Protein AF-A0A2I0NMN6-F1 (afdb_monomer_lite)

Structure (mmCIF, N/CA/C/O backbone):
data_AF-A0A2I0NMN6-F1
#
_entry.id   AF-A0A2I0NMN6-F1
#
loop_
_atom_site.group_PDB
_atom_site.id
_atom_site.type_symbol
_atom_site.label_atom_id
_atom_site.label_alt_id
_atom_site.label_comp_id
_atom_site.label_asym_id
_atom_site.label_entity_id
_atom_site.label_seq_id
_atom_site.pdbx_PDB_ins_code
_atom_site.Cartn_x
_atom_site.Cartn_y
_atom_site.Cartn_z
_atom_site.occupancy
_atom_site.B_iso_or_equiv
_atom_site.auth_seq_id
_atom_site.auth_comp_id
_atom_site.auth_asym_id
_atom_site.auth_atom_id
_atom_site.pdbx_PDB_model_num
ATOM 1 N N . MET A 1 1 ? -14.285 17.986 14.130 1.00 37.44 1 MET A N 1
ATOM 2 C CA . MET A 1 1 ? -13.695 18.423 12.848 1.00 37.44 1 MET A CA 1
ATOM 3 C C . MET A 1 1 ? -12.460 17.572 12.629 1.00 37.44 1 MET A C 1
ATOM 5 O O . MET A 1 1 ? -11.558 17.654 13.450 1.00 37.44 1 MET A O 1
ATOM 9 N N . LEU A 1 2 ? -12.441 16.711 11.610 1.00 39.47 2 LEU A N 1
ATOM 10 C CA . LEU A 1 2 ? -11.209 16.032 11.207 1.00 39.47 2 LEU A CA 1
ATOM 11 C C . LEU A 1 2 ? -10.304 17.100 10.589 1.00 39.47 2 LEU A C 1
ATOM 13 O O . LEU A 1 2 ? -10.490 17.481 9.436 1.00 39.47 2 LEU A O 1
ATOM 17 N N . HIS A 1 3 ? -9.366 17.633 11.370 1.00 44.69 3 HIS A N 1
ATOM 18 C CA . HIS A 1 3 ? -8.237 18.389 10.833 1.00 44.69 3 HIS A CA 1
ATOM 19 C C . HIS A 1 3 ? -7.312 17.407 10.098 1.00 44.69 3 HIS A C 1
ATOM 21 O O . HIS A 1 3 ? -6.235 17.077 10.576 1.00 44.69 3 HIS A O 1
ATOM 27 N N . SER A 1 4 ? -7.746 16.895 8.946 1.00 49.41 4 SER A N 1
ATOM 28 C CA . SER A 1 4 ? -6.865 16.157 8.046 1.00 49.41 4 SER A CA 1
ATOM 29 C C . SER A 1 4 ? -6.089 17.182 7.227 1.00 49.41 4 SER A C 1
ATOM 31 O O . SER A 1 4 ? -6.498 17.581 6.139 1.00 49.41 4 SER A O 1
ATOM 33 N N . SER A 1 5 ? -4.972 17.669 7.766 1.00 52.69 5 SER A N 1
ATOM 34 C CA . SER A 1 5 ? -3.893 18.080 6.874 1.00 52.69 5 SER A CA 1
ATOM 35 C C . SER A 1 5 ? -3.279 16.779 6.372 1.00 52.69 5 SER A C 1
ATOM 37 O O . SER A 1 5 ? -2.493 16.175 7.100 1.00 52.69 5 SER A O 1
ATOM 39 N N . ALA A 1 6 ? -3.702 16.295 5.201 1.00 58.34 6 ALA A N 1
ATOM 40 C CA . ALA A 1 6 ? -3.045 15.161 4.559 1.00 58.34 6 ALA A CA 1
ATOM 41 C C . ALA A 1 6 ? -1.529 15.418 4.571 1.00 58.34 6 ALA A C 1
ATOM 43 O O . ALA A 1 6 ? -1.076 16.442 4.053 1.00 58.34 6 ALA A O 1
ATOM 44 N N . GLN A 1 7 ? -0.774 14.555 5.253 1.00 74.75 7 GLN A N 1
ATOM 45 C CA . GLN A 1 7 ? 0.685 14.640 5.291 1.00 74.75 7 GLN A CA 1
ATOM 46 C C . GLN A 1 7 ? 1.249 13.935 4.051 1.00 74.75 7 GLN A C 1
ATOM 48 O O . GLN A 1 7 ? 0.488 13.545 3.159 1.00 74.75 7 GLN A O 1
ATOM 53 N N . ASP A 1 8 ? 2.570 13.790 3.949 1.00 88.00 8 ASP A N 1
ATOM 54 C CA . ASP A 1 8 ? 3.147 12.979 2.880 1.00 88.00 8 ASP A CA 1
ATOM 55 C C . ASP A 1 8 ? 2.719 11.506 3.009 1.00 88.00 8 ASP A C 1
ATOM 57 O O . ASP A 1 8 ? 2.377 11.021 4.093 1.00 88.00 8 ASP A O 1
ATOM 61 N N . ASP A 1 9 ? 2.745 10.780 1.891 1.00 87.38 9 ASP A N 1
ATOM 62 C CA . ASP A 1 9 ? 2.232 9.412 1.842 1.00 87.38 9 ASP A CA 1
ATOM 63 C C . ASP A 1 9 ? 2.956 8.455 2.807 1.00 87.38 9 ASP A C 1
ATOM 65 O O . ASP A 1 9 ? 2.363 7.472 3.247 1.00 87.38 9 ASP A O 1
ATOM 69 N N . TYR A 1 10 ? 4.223 8.711 3.155 1.00 90.81 10 TYR A N 1
ATOM 70 C CA . TYR A 1 10 ? 4.956 7.862 4.095 1.00 90.81 10 TYR A CA 1
ATOM 71 C C . TYR A 1 10 ? 4.496 8.108 5.526 1.00 90.81 10 TYR A C 1
ATOM 73 O O . TYR A 1 10 ? 4.266 7.138 6.251 1.00 90.81 10 TYR A O 1
ATOM 81 N N . THR A 1 11 ? 4.317 9.371 5.908 1.00 93.38 11 THR A N 1
ATOM 82 C CA . THR A 1 11 ? 3.870 9.715 7.260 1.00 93.38 11 THR A CA 1
ATOM 83 C C . THR A 1 11 ? 2.405 9.340 7.485 1.00 93.38 11 THR A C 1
ATOM 85 O O . THR A 1 11 ? 2.056 8.849 8.556 1.00 93.38 11 THR A O 1
ATOM 88 N N . ASN A 1 12 ? 1.554 9.441 6.457 1.00 93.81 12 ASN A N 1
ATOM 89 C CA . ASN A 1 12 ? 0.181 8.927 6.528 1.00 93.81 12 ASN A CA 1
ATOM 90 C C . ASN A 1 12 ? 0.154 7.408 6.786 1.00 93.81 12 ASN A C 1
ATOM 92 O O . ASN A 1 12 ? -0.666 6.935 7.567 1.00 93.81 12 ASN A O 1
ATOM 96 N N . LEU A 1 13 ? 1.057 6.632 6.171 1.00 95.75 13 LEU A N 1
ATOM 97 C CA . LEU A 1 13 ? 1.154 5.190 6.430 1.00 95.75 13 LEU A CA 1
ATOM 98 C C . LEU A 1 13 ? 1.660 4.883 7.843 1.00 95.75 13 LEU A C 1
ATOM 100 O O . LEU A 1 13 ? 1.161 3.951 8.468 1.00 95.75 13 LEU A O 1
ATOM 104 N N . ASP A 1 14 ? 2.613 5.662 8.360 1.00 95.44 14 ASP A N 1
ATOM 105 C CA . ASP A 1 14 ? 3.068 5.519 9.750 1.00 95.44 14 ASP A CA 1
ATOM 106 C C . ASP A 1 14 ? 1.954 5.825 10.749 1.00 95.44 14 ASP A C 1
ATOM 108 O O . ASP A 1 14 ? 1.823 5.130 11.758 1.00 95.44 14 ASP A O 1
ATOM 112 N N . TYR A 1 15 ? 1.115 6.815 10.446 1.00 95.25 15 TYR A N 1
ATOM 113 C CA . TYR A 1 15 ? -0.071 7.111 11.238 1.00 95.25 15 TYR A CA 1
ATOM 114 C C . TYR A 1 15 ? -1.038 5.920 11.268 1.00 95.25 15 TYR A C 1
ATOM 116 O O . TYR A 1 15 ? -1.410 5.479 12.348 1.00 95.25 15 TYR A O 1
ATOM 124 N N . LEU A 1 16 ? -1.373 5.325 10.116 1.00 96.00 16 LEU A N 1
ATOM 125 C CA . LEU A 1 16 ? -2.273 4.161 10.069 1.00 96.00 16 LEU A CA 1
ATOM 126 C C . LEU A 1 16 ? -1.738 2.949 10.849 1.00 96.00 16 LEU A C 1
ATOM 128 O O . LEU A 1 16 ? -2.524 2.210 11.434 1.00 96.00 16 LEU A O 1
ATOM 132 N N . VAL A 1 17 ? -0.417 2.745 10.866 1.00 97.44 17 VAL A N 1
ATOM 133 C CA . VAL A 1 17 ? 0.215 1.700 11.689 1.00 97.44 17 VAL A CA 1
ATOM 134 C C . VAL A 1 17 ? 0.145 2.056 13.175 1.00 97.44 17 VAL A C 1
ATOM 136 O O . VAL A 1 17 ? -0.126 1.189 13.999 1.00 97.44 17 VAL A O 1
ATOM 139 N N . THR A 1 18 ? 0.390 3.321 13.525 1.00 97.31 18 THR A N 1
ATOM 140 C CA . THR A 1 18 ? 0.366 3.804 14.917 1.00 97.31 18 THR A CA 1
ATOM 141 C C . THR A 1 18 ? -1.027 3.698 15.532 1.00 97.31 18 THR A C 1
ATOM 143 O O . THR A 1 18 ? -1.150 3.332 16.694 1.00 97.31 18 THR A O 1
ATOM 146 N N . GLU A 1 19 ? -2.066 3.969 14.744 1.00 95.88 19 GLU A N 1
ATOM 147 C CA . GLU A 1 19 ? -3.469 3.823 15.147 1.00 95.88 19 GLU A CA 1
ATOM 148 C C . GLU A 1 19 ? -3.978 2.372 15.042 1.00 95.88 19 GLU A C 1
ATOM 150 O O . GLU A 1 19 ? -5.174 2.132 15.178 1.00 95.88 19 GLU A O 1
ATOM 155 N N . GLU A 1 20 ? -3.093 1.406 14.764 1.00 96.38 20 GLU A N 1
ATOM 156 C CA . GLU A 1 20 ? -3.411 -0.025 14.640 1.00 96.38 20 GLU A CA 1
ATOM 157 C C . GLU A 1 20 ? -4.499 -0.341 13.588 1.00 96.38 20 GLU A C 1
ATOM 159 O O . GLU A 1 20 ? -5.154 -1.381 13.637 1.00 96.38 20 GLU A O 1
ATOM 164 N N . ILE A 1 21 ? -4.674 0.540 12.595 1.00 96.69 21 ILE A 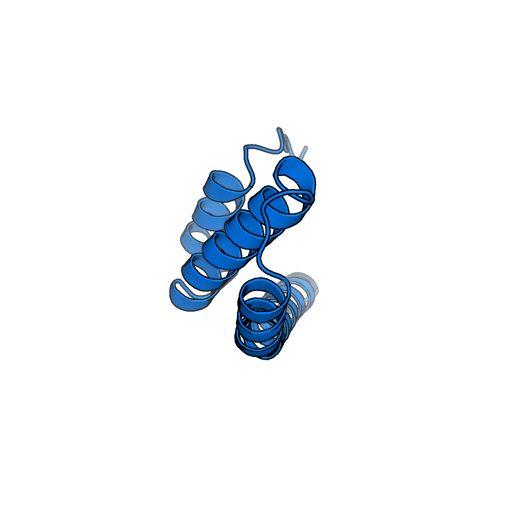N 1
ATOM 165 C CA . ILE A 1 21 ? -5.635 0.369 11.491 1.00 96.69 21 ILE A CA 1
ATOM 166 C C . ILE A 1 21 ? -5.112 -0.651 10.474 1.00 96.69 21 ILE A C 1
ATOM 168 O O .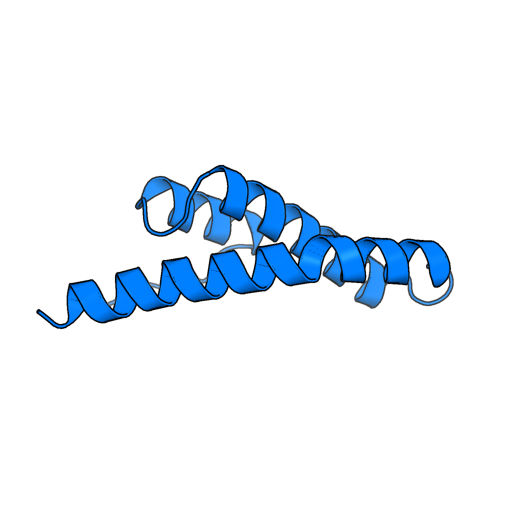 ILE A 1 21 ? -5.889 -1.396 9.876 1.00 96.69 21 ILE A O 1
ATOM 172 N N . ILE A 1 22 ? -3.794 -0.678 10.262 1.00 98.00 22 ILE A N 1
ATOM 173 C CA . ILE A 1 22 ? -3.114 -1.631 9.377 1.00 98.00 22 ILE A CA 1
ATOM 174 C C . ILE A 1 22 ? -1.928 -2.274 10.089 1.00 98.00 22 ILE A C 1
ATOM 176 O O . ILE A 1 22 ? -1.302 -1.667 10.961 1.00 98.00 22 ILE A O 1
ATOM 180 N N . ASP A 1 23 ? -1.568 -3.485 9.670 1.00 97.88 23 ASP A N 1
ATOM 181 C CA . ASP A 1 23 ? -0.419 -4.186 10.239 1.00 97.88 23 ASP A CA 1
ATOM 182 C C . ASP A 1 23 ? 0.909 -3.475 9.878 1.00 97.88 23 ASP A C 1
ATOM 184 O O . ASP A 1 23 ? 1.058 -2.960 8.760 1.00 97.88 23 ASP A O 1
ATOM 188 N N . PRO A 1 24 ? 1.927 -3.469 10.764 1.00 98.06 24 PRO A N 1
ATOM 189 C CA . PRO A 1 24 ? 3.234 -2.890 10.454 1.00 98.06 24 PRO A CA 1
ATOM 190 C C . PRO A 1 24 ? 3.894 -3.447 9.181 1.00 98.06 24 PRO A C 1
ATOM 192 O O . PRO A 1 24 ? 4.650 -2.737 8.512 1.00 98.06 24 PRO A O 1
ATOM 195 N N . GLU A 1 25 ? 3.661 -4.716 8.836 1.00 97.88 25 GLU A N 1
ATOM 196 C CA . GLU A 1 25 ? 4.092 -5.312 7.568 1.00 97.88 25 GLU A CA 1
ATOM 197 C C . GLU A 1 25 ? 3.379 -4.678 6.375 1.00 97.88 25 GLU A C 1
ATOM 199 O O . GLU A 1 25 ? 4.048 -4.254 5.428 1.00 97.88 2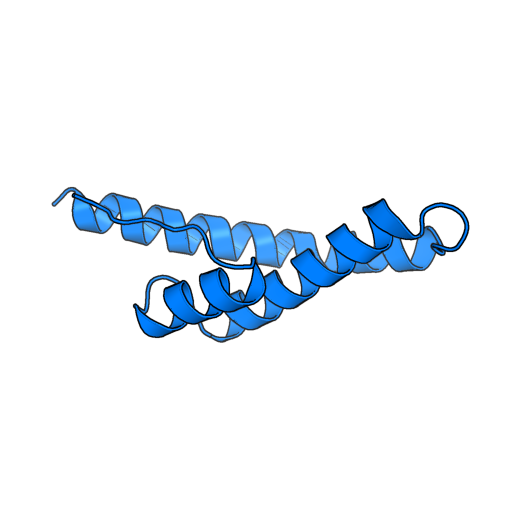5 GLU A O 1
ATOM 204 N N . THR A 1 26 ? 2.057 -4.521 6.459 1.00 98.00 26 THR A N 1
ATOM 205 C CA . THR A 1 26 ? 1.262 -3.821 5.446 1.00 98.00 26 THR A CA 1
ATOM 206 C C . THR A 1 26 ? 1.763 -2.388 5.257 1.00 98.00 26 THR A C 1
ATOM 208 O O . THR A 1 26 ? 1.966 -1.953 4.122 1.00 98.00 26 THR A O 1
ATOM 211 N N . GLY A 1 27 ? 2.067 -1.670 6.343 1.00 97.69 27 GLY A N 1
ATOM 212 C CA . GLY A 1 27 ? 2.649 -0.326 6.276 1.00 97.69 27 GLY A CA 1
ATOM 213 C C . GLY A 1 27 ? 3.966 -0.278 5.486 1.00 97.69 27 GLY A C 1
ATOM 214 O O . GLY A 1 27 ? 4.133 0.556 4.590 1.00 97.69 27 GLY A O 1
ATOM 215 N N . ARG A 1 28 ? 4.896 -1.212 5.741 1.00 97.56 28 ARG A N 1
ATOM 216 C CA . ARG A 1 28 ? 6.164 -1.319 4.981 1.00 97.56 28 ARG A CA 1
ATOM 217 C C . ARG A 1 28 ? 5.934 -1.636 3.501 1.00 97.56 28 ARG A C 1
ATOM 219 O O . ARG A 1 28 ? 6.626 -1.101 2.626 1.00 97.56 28 ARG A O 1
ATOM 226 N N . ASP A 1 29 ? 4.959 -2.488 3.214 1.00 97.44 29 ASP A N 1
ATOM 227 C CA . ASP A 1 29 ? 4.601 -2.865 1.852 1.00 97.44 29 ASP A CA 1
ATOM 228 C C . ASP A 1 29 ? 4.001 -1.696 1.068 1.00 97.44 29 ASP A C 1
ATOM 230 O O . ASP A 1 29 ? 4.366 -1.480 -0.091 1.00 97.44 29 ASP A O 1
ATOM 234 N N . MET A 1 30 ? 3.150 -0.890 1.703 1.00 97.75 30 MET A N 1
ATOM 235 C CA . MET A 1 30 ? 2.563 0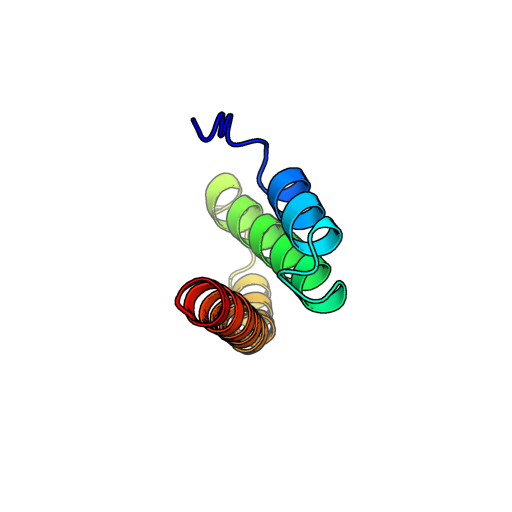.296 1.077 1.00 97.75 30 MET A CA 1
ATOM 236 C C . MET A 1 30 ? 3.604 1.392 0.833 1.00 97.75 30 MET A C 1
ATOM 238 O O . MET A 1 30 ? 3.604 2.011 -0.229 1.00 97.75 30 MET A O 1
ATOM 242 N N . LYS A 1 31 ? 4.588 1.557 1.727 1.00 96.38 31 LYS A N 1
ATOM 243 C CA . LYS A 1 31 ? 5.741 2.443 1.479 1.00 96.38 31 LYS A CA 1
ATOM 244 C C . LYS A 1 31 ? 6.544 2.011 0.249 1.00 96.38 31 LYS A C 1
ATOM 246 O O . LYS A 1 31 ? 6.994 2.850 -0.535 1.00 96.38 31 LYS A O 1
ATOM 251 N N . SER A 1 32 ? 6.688 0.701 0.046 1.00 95.19 32 SER A N 1
ATOM 252 C CA . SER A 1 32 ? 7.328 0.142 -1.152 1.00 95.19 32 SER A CA 1
ATOM 253 C C . SER A 1 32 ? 6.494 0.390 -2.415 1.00 95.19 32 SER A C 1
ATOM 255 O O . SER A 1 32 ? 7.052 0.689 -3.472 1.00 95.19 32 SER A O 1
ATOM 257 N N . ALA A 1 33 ? 5.163 0.311 -2.312 1.00 95.75 33 ALA A N 1
ATOM 258 C CA . ALA A 1 33 ? 4.252 0.644 -3.404 1.00 95.75 33 ALA A CA 1
ATOM 259 C C . ALA A 1 33 ? 4.301 2.136 -3.776 1.00 95.75 33 ALA A C 1
ATOM 261 O O . ALA A 1 33 ? 4.377 2.454 -4.964 1.00 95.75 33 ALA A O 1
ATOM 262 N N . ASN A 1 34 ? 4.371 3.040 -2.793 1.00 94.25 34 ASN A N 1
ATOM 263 C CA . ASN A 1 34 ? 4.573 4.475 -3.029 1.00 94.25 34 ASN A CA 1
ATOM 264 C C . ASN A 1 34 ? 5.899 4.750 -3.743 1.00 94.25 34 ASN A C 1
ATOM 266 O O . ASN A 1 34 ? 5.939 5.508 -4.711 1.00 94.25 34 ASN A O 1
ATOM 270 N N . GLY A 1 35 ? 6.974 4.068 -3.333 1.00 91.56 35 GLY A N 1
ATOM 271 C CA . GLY A 1 35 ? 8.264 4.141 -4.020 1.00 91.56 35 GLY A CA 1
ATOM 272 C C . GLY A 1 35 ? 8.171 3.719 -5.491 1.00 91.56 35 GLY A C 1
ATOM 273 O O . GLY A 1 35 ? 8.674 4.423 -6.367 1.00 91.56 35 GLY A O 1
ATOM 274 N N . LEU A 1 36 ? 7.470 2.615 -5.783 1.00 92.19 36 LEU A N 1
ATOM 275 C CA . LEU A 1 36 ? 7.232 2.177 -7.161 1.00 92.19 36 LEU A CA 1
ATOM 276 C C . LEU A 1 36 ? 6.412 3.207 -7.949 1.00 92.19 36 LEU A C 1
ATOM 278 O O . LEU A 1 36 ? 6.782 3.534 -9.072 1.00 92.19 36 LEU A O 1
ATOM 282 N N . ARG A 1 37 ? 5.338 3.757 -7.369 1.00 91.62 37 ARG A N 1
ATOM 283 C CA . ARG A 1 37 ? 4.527 4.814 -7.993 1.00 91.62 37 ARG A CA 1
ATOM 284 C C . ARG A 1 37 ? 5.372 6.036 -8.336 1.00 91.62 37 ARG A C 1
ATOM 286 O O . ARG A 1 37 ? 5.242 6.567 -9.436 1.00 91.62 37 ARG A O 1
ATOM 293 N N . ASN A 1 38 ? 6.250 6.464 -7.432 1.00 89.25 38 ASN A N 1
ATOM 294 C CA . ASN A 1 38 ? 7.145 7.595 -7.669 1.00 89.25 38 ASN A CA 1
ATOM 295 C C . ASN A 1 38 ? 8.104 7.305 -8.822 1.00 89.25 38 ASN A C 1
ATOM 297 O O . ASN A 1 38 ? 8.232 8.124 -9.728 1.00 89.25 38 ASN A O 1
ATOM 301 N N . AR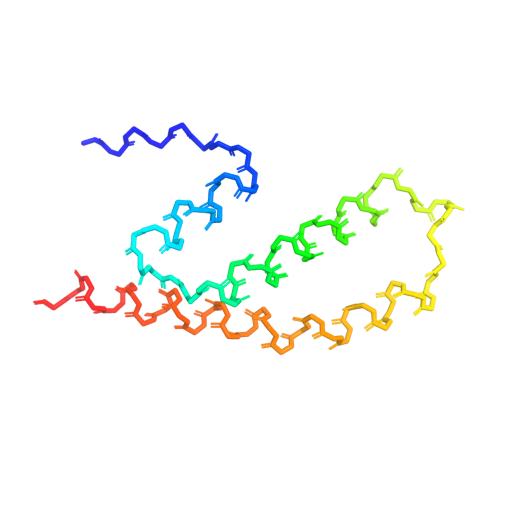G A 1 39 ? 8.703 6.111 -8.838 1.00 87.62 39 ARG A N 1
ATOM 302 C CA . ARG A 1 39 ? 9.617 5.681 -9.901 1.00 87.62 39 ARG A CA 1
ATOM 303 C C . ARG A 1 39 ? 8.921 5.595 -11.261 1.00 87.62 39 ARG A C 1
ATOM 305 O O . ARG A 1 39 ? 9.488 6.039 -12.252 1.00 87.62 39 ARG A O 1
ATOM 312 N N . LEU A 1 40 ? 7.697 5.064 -11.299 1.00 87.69 40 LEU A N 1
ATOM 313 C CA . LEU A 1 40 ? 6.880 5.003 -12.511 1.00 87.69 40 LEU A CA 1
ATOM 314 C C . LEU A 1 40 ? 6.547 6.405 -13.017 1.00 87.69 40 LEU A C 1
ATOM 316 O O . LEU A 1 40 ? 6.762 6.680 -14.182 1.00 87.69 40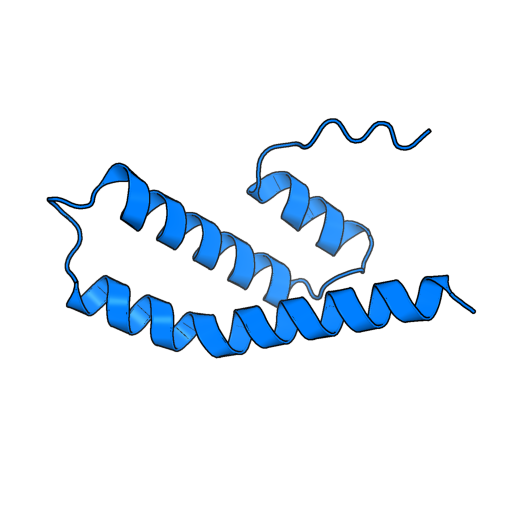 LEU A O 1
ATOM 320 N N . VAL A 1 41 ? 6.069 7.309 -12.160 1.00 84.88 41 VAL A N 1
ATOM 321 C CA . VAL A 1 41 ? 5.640 8.651 -12.587 1.00 84.88 41 VAL A CA 1
ATOM 322 C C . VAL A 1 41 ? 6.811 9.545 -13.002 1.00 84.88 41 VAL A C 1
ATOM 324 O O . VAL A 1 41 ? 6.680 10.300 -13.962 1.00 84.88 41 VAL A O 1
ATOM 327 N N . HIS A 1 42 ? 7.936 9.489 -12.287 1.00 81.19 42 HIS A N 1
ATOM 328 C CA . HIS A 1 42 ? 9.024 10.455 -12.458 1.00 81.19 42 HIS A CA 1
ATOM 329 C C . HIS A 1 42 ? 10.153 9.993 -13.374 1.00 81.19 42 HIS A C 1
ATOM 331 O O . HIS A 1 42 ? 10.923 10.830 -13.836 1.00 81.19 42 HIS A O 1
ATOM 337 N N . GLU A 1 43 ? 10.277 8.695 -13.644 1.00 74.88 43 GLU A N 1
ATOM 338 C CA . GLU A 1 43 ? 11.437 8.165 -14.360 1.00 74.88 43 GLU A CA 1
ATOM 339 C C . GLU A 1 43 ? 11.042 7.250 -15.529 1.00 74.88 43 GLU A C 1
ATOM 341 O O . GLU A 1 43 ? 11.800 6.339 -15.848 1.00 74.88 43 GLU A O 1
ATOM 346 N N . TYR A 1 44 ? 9.887 7.481 -16.172 1.00 61.44 44 TYR A N 1
ATOM 347 C CA . TYR A 1 44 ? 9.355 6.646 -17.268 1.00 61.44 44 TYR A CA 1
ATOM 348 C C . TYR A 1 44 ? 10.408 6.290 -18.335 1.00 61.44 44 TYR A C 1
ATOM 350 O O . TYR A 1 44 ? 10.538 5.123 -18.688 1.00 61.44 44 TYR A O 1
ATOM 358 N N . ASP A 1 45 ? 11.230 7.253 -18.768 1.00 64.25 45 ASP A N 1
ATOM 359 C CA . ASP A 1 45 ? 12.268 7.032 -19.793 1.00 64.25 45 ASP A CA 1
ATOM 360 C C . ASP A 1 45 ? 13.454 6.170 -19.307 1.00 64.25 45 ASP A C 1
ATOM 362 O O . ASP A 1 45 ? 14.244 5.672 -20.107 1.00 64.25 45 ASP A O 1
ATOM 366 N N . GLY A 1 46 ? 13.596 5.987 -17.990 1.00 66.69 46 GLY A N 1
ATOM 367 C CA . GLY A 1 46 ? 14.664 5.225 -17.339 1.00 66.69 46 GLY A CA 1
ATOM 368 C C . GLY A 1 46 ? 14.164 4.087 -16.447 1.00 66.69 46 GLY A C 1
ATOM 369 O O . GLY A 1 46 ? 14.937 3.560 -15.639 1.00 66.69 46 GLY A O 1
ATOM 370 N N . VAL A 1 47 ? 12.873 3.742 -16.504 1.00 69.88 47 VAL A N 1
ATOM 371 C CA . VAL A 1 47 ? 12.316 2.567 -15.828 1.00 69.88 47 VAL A CA 1
ATOM 372 C C . VAL A 1 47 ? 12.533 1.358 -16.725 1.00 69.88 47 VAL A C 1
ATOM 374 O O . VAL A 1 47 ? 12.118 1.323 -17.875 1.00 69.88 47 VAL A O 1
ATOM 377 N N . ASN A 1 48 ? 13.164 0.322 -16.178 1.00 81.69 48 ASN A N 1
ATOM 378 C CA . ASN A 1 48 ? 13.163 -0.981 -16.823 1.00 81.69 48 ASN A CA 1
ATOM 379 C C . ASN A 1 48 ? 11.785 -1.629 -16.610 1.00 81.69 48 ASN A C 1
ATOM 381 O O . ASN A 1 48 ? 11.475 -2.065 -15.497 1.00 81.69 48 ASN A O 1
ATOM 385 N N . ASP A 1 49 ? 10.983 -1.707 -17.673 1.00 84.50 49 ASP A N 1
ATOM 386 C CA . ASP A 1 49 ? 9.627 -2.275 -17.661 1.00 84.50 49 ASP A CA 1
ATOM 387 C C . ASP A 1 49 ? 9.555 -3.661 -17.014 1.00 84.50 49 ASP A C 1
ATOM 389 O O . ASP A 1 49 ? 8.590 -3.980 -16.319 1.00 84.50 49 ASP A O 1
ATOM 393 N N . HIS A 1 50 ? 10.594 -4.484 -17.178 1.00 86.56 50 HIS A N 1
ATOM 394 C CA . HIS A 1 50 ? 10.643 -5.812 -16.575 1.00 86.56 50 HIS A CA 1
ATOM 395 C C . HIS A 1 50 ? 10.741 -5.743 -15.044 1.00 86.56 50 HIS A C 1
ATOM 397 O O . HIS A 1 50 ? 10.046 -6.474 -14.336 1.00 86.56 50 HIS A O 1
ATOM 403 N N . ILE A 1 51 ? 11.559 -4.822 -14.524 1.00 87.44 51 ILE A N 1
ATOM 404 C CA . ILE A 1 51 ? 11.689 -4.579 -13.081 1.00 87.44 51 ILE A CA 1
ATOM 405 C C . ILE A 1 51 ? 10.380 -4.012 -12.523 1.00 87.44 51 ILE A C 1
ATOM 407 O O . ILE A 1 51 ? 9.916 -4.457 -11.471 1.00 87.44 51 ILE A O 1
ATOM 411 N N . ALA A 1 52 ? 9.760 -3.071 -13.238 1.00 89.44 52 ALA A N 1
ATOM 412 C CA . ALA A 1 52 ? 8.470 -2.510 -12.854 1.00 89.44 52 ALA A CA 1
ATOM 413 C C . ALA A 1 52 ? 7.372 -3.580 -12.812 1.00 89.44 52 ALA A C 1
ATOM 415 O O . ALA A 1 52 ? 6.644 -3.675 -11.824 1.00 89.44 52 ALA A O 1
ATOM 416 N N . TYR A 1 53 ? 7.286 -4.428 -13.838 1.00 91.25 53 TYR A N 1
ATOM 417 C CA . TYR A 1 53 ? 6.315 -5.515 -13.907 1.00 91.25 53 TYR A CA 1
ATOM 418 C C . TYR A 1 53 ? 6.482 -6.520 -12.764 1.00 91.25 53 TYR A C 1
ATOM 420 O O . TYR A 1 53 ? 5.513 -6.825 -12.067 1.00 91.25 53 TYR A O 1
ATOM 428 N N . ALA A 1 54 ? 7.711 -6.968 -12.499 1.00 93.25 54 ALA A N 1
ATOM 429 C CA . ALA A 1 54 ? 7.992 -7.869 -11.384 1.00 93.25 54 ALA A CA 1
ATOM 430 C C . ALA A 1 54 ? 7.622 -7.240 -10.026 1.00 93.25 54 ALA A C 1
ATOM 432 O O . ALA A 1 54 ? 7.046 -7.903 -9.158 1.00 93.25 54 ALA A O 1
ATOM 433 N N . ALA A 1 55 ? 7.903 -5.945 -9.841 1.00 92.94 55 ALA A N 1
ATOM 434 C CA . ALA A 1 55 ? 7.516 -5.220 -8.636 1.00 92.94 55 ALA A CA 1
ATOM 435 C C . ALA A 1 55 ? 5.988 -5.114 -8.496 1.00 92.94 55 ALA A C 1
ATOM 437 O O . ALA A 1 55 ? 5.467 -5.367 -7.409 1.00 92.94 55 ALA A O 1
ATOM 438 N N . MET A 1 56 ? 5.267 -4.817 -9.584 1.00 93.69 56 MET A N 1
ATOM 439 C CA . MET A 1 56 ? 3.801 -4.789 -9.601 1.00 93.69 56 MET A CA 1
ATOM 440 C C . MET A 1 56 ? 3.214 -6.145 -9.206 1.00 93.69 56 MET A C 1
ATOM 442 O O . MET A 1 56 ? 2.382 -6.204 -8.302 1.00 93.69 56 MET A O 1
ATOM 446 N N . GLN A 1 57 ? 3.688 -7.243 -9.805 1.00 96.31 57 GLN A N 1
ATOM 447 C CA . GLN A 1 57 ? 3.220 -8.593 -9.471 1.00 96.31 57 GLN A CA 1
ATOM 448 C C . GLN A 1 57 ? 3.426 -8.929 -7.990 1.00 96.31 57 GLN A C 1
ATOM 450 O O . GLN A 1 57 ? 2.522 -9.464 -7.348 1.00 96.31 57 GLN A O 1
ATOM 455 N N . ARG A 1 58 ? 4.585 -8.567 -7.426 1.00 96.00 58 ARG A N 1
ATOM 456 C CA . ARG A 1 58 ? 4.886 -8.772 -6.002 1.00 96.00 58 ARG A CA 1
ATOM 457 C C . ARG A 1 58 ? 3.992 -7.937 -5.081 1.00 96.00 58 ARG A C 1
ATOM 459 O O . ARG A 1 58 ? 3.640 -8.399 -3.998 1.00 96.00 58 ARG A O 1
ATOM 466 N N . LEU A 1 59 ? 3.647 -6.713 -5.482 1.00 96.50 59 LEU A N 1
ATOM 467 C CA . LEU A 1 59 ? 2.876 -5.774 -4.662 1.00 96.50 59 LEU A CA 1
ATOM 468 C C . LEU A 1 59 ? 1.361 -5.991 -4.742 1.00 96.50 59 LEU A C 1
ATOM 470 O O . LEU A 1 59 ? 0.665 -5.672 -3.783 1.00 96.50 59 LEU A O 1
ATOM 474 N N . MET A 1 60 ? 0.834 -6.573 -5.824 1.00 96.31 60 MET A N 1
ATOM 475 C CA . MET A 1 60 ? -0.612 -6.799 -5.971 1.00 96.31 60 MET A CA 1
ATOM 476 C C . MET A 1 60 ? -1.282 -7.538 -4.801 1.00 96.31 60 MET A C 1
ATOM 478 O O . MET A 1 60 ? -2.308 -7.053 -4.322 1.00 96.31 60 MET A O 1
ATOM 482 N N . PRO A 1 61 ? -0.773 -8.683 -4.306 1.00 97.00 61 PRO A N 1
ATOM 483 C CA . PRO A 1 61 ? -1.387 -9.335 -3.148 1.00 97.00 61 PRO A CA 1
ATOM 484 C C . PRO A 1 61 ? -1.315 -8.474 -1.875 1.00 97.00 61 PRO A C 1
ATOM 486 O O . PRO A 1 61 ? -2.225 -8.523 -1.056 1.00 97.00 61 PRO A O 1
ATOM 489 N N . ARG A 1 62 ? -0.284 -7.635 -1.734 1.00 96.81 62 ARG A N 1
ATOM 490 C CA . ARG A 1 62 ? -0.093 -6.753 -0.571 1.00 96.81 62 ARG A CA 1
ATOM 491 C C . ARG A 1 62 ? -1.083 -5.585 -0.575 1.00 96.81 62 ARG A C 1
ATOM 493 O O . ARG A 1 62 ? -1.632 -5.242 0.464 1.00 96.81 62 ARG A O 1
ATOM 500 N N . LEU A 1 63 ? -1.382 -5.028 -1.752 1.00 97.44 63 LEU A N 1
ATOM 501 C CA . LEU A 1 63 ? -2.435 -4.014 -1.920 1.00 97.44 63 LEU A CA 1
ATOM 502 C C . LEU A 1 63 ? -3.826 -4.563 -1.577 1.00 97.44 63 LEU A C 1
ATOM 504 O O . LEU A 1 63 ? -4.655 -3.844 -1.017 1.00 97.44 63 LEU A O 1
ATOM 508 N N . ARG A 1 64 ? -4.084 -5.842 -1.889 1.00 97.62 64 ARG A N 1
ATOM 509 C CA . ARG A 1 64 ? -5.321 -6.516 -1.468 1.00 97.62 64 ARG A CA 1
ATOM 510 C C . ARG A 1 64 ? -5.416 -6.612 0.050 1.00 97.62 64 ARG A C 1
ATOM 512 O O . ARG A 1 64 ? -6.422 -6.173 0.592 1.00 97.62 64 ARG A O 1
ATOM 519 N N . ARG A 1 65 ? -4.354 -7.069 0.720 1.00 97.38 65 ARG A N 1
ATOM 520 C CA . ARG A 1 65 ? -4.295 -7.114 2.191 1.00 97.38 65 ARG A CA 1
ATOM 521 C C . ARG A 1 65 ? -4.558 -5.746 2.823 1.00 97.38 65 ARG A C 1
ATOM 523 O O . ARG A 1 65 ? -5.395 -5.642 3.707 1.00 97.38 65 ARG A O 1
ATOM 530 N N . PHE A 1 66 ? -3.910 -4.693 2.325 1.00 97.88 66 PHE A N 1
ATOM 531 C CA . PHE A 1 66 ? -4.177 -3.327 2.789 1.00 97.88 66 PHE A CA 1
ATOM 532 C C . PHE A 1 66 ? -5.659 -2.952 2.666 1.00 97.88 66 PHE A C 1
ATOM 534 O O . PHE A 1 66 ? -6.249 -2.409 3.595 1.00 97.88 66 PHE A O 1
ATOM 541 N N . SER A 1 67 ? -6.277 -3.278 1.528 1.00 97.56 67 SER A N 1
ATOM 542 C CA . SER A 1 67 ? -7.699 -3.003 1.306 1.00 97.56 67 SER A CA 1
ATOM 543 C C . SER A 1 67 ? -8.589 -3.765 2.294 1.00 97.56 67 SER A C 1
ATOM 545 O O . SER A 1 67 ? -9.571 -3.213 2.777 1.00 97.56 67 SER A O 1
ATOM 547 N N . GLU A 1 68 ? -8.250 -5.016 2.608 1.00 97.94 68 GLU A N 1
ATOM 548 C CA . GLU A 1 68 ? -8.971 -5.840 3.585 1.00 97.94 68 GLU A CA 1
ATOM 549 C C . GLU A 1 68 ? -8.877 -5.257 5.001 1.00 97.94 68 GLU A C 1
ATOM 551 O O . GLU A 1 68 ? -9.908 -5.107 5.654 1.00 97.94 68 GLU A O 1
ATOM 556 N N . GLU A 1 69 ? -7.683 -4.862 5.451 1.00 97.44 69 GLU A N 1
ATOM 557 C CA . GLU A 1 69 ? -7.464 -4.253 6.774 1.00 97.44 69 GLU A CA 1
ATOM 558 C C . GLU A 1 69 ? -8.271 -2.950 6.934 1.00 97.44 69 GLU A C 1
ATOM 560 O O . GLU A 1 69 ? -9.026 -2.794 7.896 1.00 97.44 69 GLU A O 1
ATOM 565 N N . VAL A 1 70 ? -8.232 -2.065 5.930 1.00 96.12 70 VAL A N 1
ATOM 566 C CA . VAL A 1 70 ? -9.022 -0.821 5.936 1.00 96.12 70 VAL A CA 1
ATOM 567 C C . VAL A 1 70 ? -10.529 -1.103 5.928 1.00 96.12 70 VAL A C 1
ATOM 569 O O . VAL A 1 70 ? -11.289 -0.422 6.616 1.00 96.12 70 VAL A O 1
ATOM 572 N N . LEU A 1 71 ? -10.989 -2.104 5.169 1.00 96.56 71 LEU A N 1
ATOM 573 C CA . LEU A 1 71 ? -12.403 -2.490 5.153 1.00 96.56 71 LEU A CA 1
ATOM 574 C C . LEU A 1 71 ? -12.862 -3.070 6.494 1.00 96.56 71 LEU A C 1
ATOM 576 O O . LEU A 1 71 ? -13.992 -2.807 6.904 1.00 96.56 71 LEU A O 1
ATOM 580 N N . ILE A 1 72 ? -12.022 -3.851 7.176 1.00 96.00 72 ILE A N 1
ATOM 581 C CA . ILE A 1 72 ? -12.313 -4.359 8.523 1.00 96.00 72 ILE A CA 1
ATOM 582 C C . ILE A 1 72 ? -12.492 -3.184 9.484 1.00 96.00 72 ILE A C 1
ATOM 584 O O . ILE A 1 72 ? -13.524 -3.105 10.152 1.00 96.00 72 ILE A O 1
ATOM 588 N N . TRP A 1 73 ? -11.546 -2.243 9.489 1.00 95.75 73 TRP A N 1
ATOM 589 C CA . TRP A 1 73 ? -11.606 -1.053 10.337 1.00 95.75 73 TRP A CA 1
ATOM 590 C C . TRP A 1 73 ? -12.871 -0.213 10.082 1.00 95.75 73 TRP A C 1
ATOM 592 O O . TRP A 1 73 ? -13.629 0.065 11.010 1.00 95.75 73 TRP A O 1
ATOM 602 N N . LEU A 1 74 ? -13.188 0.088 8.816 1.00 94.75 74 LEU A N 1
ATOM 603 C CA . LEU A 1 74 ? -14.388 0.855 8.441 1.00 94.75 74 LEU A CA 1
ATOM 604 C C . LEU A 1 74 ? -15.708 0.202 8.878 1.00 94.75 74 LEU A C 1
ATOM 606 O O . LEU A 1 74 ? -16.708 0.896 9.072 1.00 94.75 74 LEU A O 1
ATOM 610 N N . ASN A 1 75 ? -15.745 -1.129 8.961 1.00 94.69 75 ASN A N 1
ATOM 611 C CA . ASN A 1 75 ? -16.929 -1.857 9.407 1.00 94.69 75 ASN A CA 1
ATOM 612 C C . ASN A 1 75 ? -17.011 -1.956 10.934 1.00 94.69 75 ASN A C 1
ATOM 614 O O . ASN A 1 75 ? -18.123 -1.990 11.455 1.00 94.69 75 ASN A O 1
ATOM 618 N N . ALA A 1 76 ? -15.877 -1.970 11.637 1.00 87.88 76 ALA A N 1
ATOM 619 C CA . ALA A 1 76 ? -15.840 -1.966 13.098 1.00 87.88 76 ALA A CA 1
ATOM 620 C C . ALA A 1 76 ? -16.393 -0.652 13.677 1.00 87.88 76 ALA A C 1
ATOM 622 O O . ALA A 1 76 ? -17.198 -0.690 14.603 1.00 87.88 76 ALA A O 1
ATOM 623 N N . ASP A 1 77 ? -16.071 0.486 13.054 1.00 71.50 77 ASP A N 1
ATOM 624 C CA . ASP A 1 77 ? -16.553 1.827 13.438 1.00 71.50 77 ASP A CA 1
ATOM 625 C C . ASP A 1 77 ? -18.069 2.046 13.220 1.00 71.50 77 ASP A C 1
ATOM 627 O O . ASP A 1 77 ? -18.621 3.085 13.590 1.00 71.50 77 ASP A O 1
ATOM 631 N N . ARG A 1 78 ? -18.766 1.092 12.588 1.00 63.53 78 ARG A N 1
ATOM 632 C CA . ARG A 1 78 ? -20.212 1.155 12.298 1.00 63.53 78 ARG A CA 1
ATOM 633 C C . ARG A 1 78 ? -21.084 0.374 13.288 1.00 63.53 78 ARG A C 1
ATOM 635 O O . ARG A 1 78 ? -22.300 0.319 13.084 1.00 63.53 78 ARG A O 1
ATOM 642 N N . THR A 1 79 ? -20.483 -0.210 14.321 1.00 52.50 79 THR A N 1
ATOM 643 C CA . THR A 1 79 ? -21.136 -1.001 15.381 1.00 52.50 79 THR A CA 1
ATOM 644 C C . THR A 1 79 ? -20.974 -0.337 16.734 1.00 52.50 79 THR A C 1
ATOM 646 O O . THR A 1 79 ? -21.974 -0.332 17.486 1.00 52.50 79 THR A O 1
#

pLDDT: mean 87.26, std 15.24, range [37.44, 98.06]

Foldseek 3Di:
DPPPPPDPPLVVLVVCCVVVLAPPVLSVLVVLVVVLVCCCVPPVVPDDVVVSVVSCVVSVVSVVRNVVSNVVVVVVVVD

Sequence (79 aa):
MLHSSAQDDYTNLDYLVTEEIIDPETGRDMKSANGLRNRLVHEYDGVNDHIAYAAMQRLMPRLRRFSEEVLIWLNADRT

Radius of gyration: 14.7 Å; chains: 1; bounding box: 36×28×35 Å

Secondary structure (DSSP, 8-state):
--------HHHHHHHHHHTTSS-HHHHHHHHHHHHHHHHHHH-GGG--HHHHHHHHHHHHHHHHHHHHHHHHHHHHTT-